Protein AF-A0A9P0CLW8-F1 (afdb_monomer)

Secondary structure (DSSP, 8-state):
-EEE--SSS-EEEETTEEEEEEEE-SSEEEEEEGGGTTS----EEEEESSSS-EEEEES--SSPPPP--GGGSEE---EEEE---------------

InterPro domains:
  IPR007588 Zinc finger, FLYWCH-type [PF04500] (6-63)

Organism: NCBI:txid3402493

Mean predicted aligned error: 8.77 Å

pLDDT: mean 79.96, std 17.76, range [37.47, 96.31]

Solvent-accessible surface area (backbone atoms only — not comparable to full-atom values): 5892 Å² total; per-residue (Å²): 75,30,44,31,89,42,99,87,54,61,36,40,35,52,91,49,37,49,30,37,78,74,45,83,51,85,66,36,34,38,30,33,37,63,47,30,81,83,67,65,32,72,20,32,34,35,38,49,62,79,80,71,42,37,34,40,50,40,68,69,71,84,64,80,62,54,92,70,86,58,92,76,38,48,77,42,87,60,48,79,44,79,56,94,64,92,71,79,79,84,76,82,78,76,81,86,128

Foldseek 3Di:
DWWAPDPPFIWDDDPLWIWGFPDDDPFKTKTATPCCPPVVFGKIWIAGPPPQQEIETDDDGPDDHHDDDRPRIDDDDHHYDDPPDPDDDPPPDDDDD

Nearest PDB structures (foldseek):
  2rpr-assembly1_A  TM=8.342E-01  e=1.672E-03  Homo sapiens
  9hat-assembly1_AC  TM=5.211E-01  e=8.745E+00  Leviviridae sp.

Structure (mmCIF, N/CA/C/O backbone):
data_AF-A0A9P0CLW8-F1
#
_entry.id   AF-A0A9P0CLW8-F1
#
loop_
_atom_site.group_PDB
_atom_site.id
_atom_site.type_symbol
_atom_site.label_atom_id
_atom_site.label_alt_id
_atom_site.label_comp_id
_atom_site.label_asym_id
_atom_site.label_entity_id
_atom_site.label_seq_id
_atom_site.pdbx_PDB_ins_code
_atom_site.Cartn_x
_atom_site.Cartn_y
_atom_site.Cartn_z
_atom_site.occupancy
_atom_site.B_iso_or_equiv
_atom_site.auth_seq_id
_atom_site.auth_comp_id
_atom_site.auth_asym_id
_atom_site.auth_atom_id
_atom_site.pdbx_PDB_model_num
ATOM 1 N N . MET A 1 1 ? -6.360 -8.266 2.944 1.00 83.00 1 MET A N 1
ATOM 2 C CA . MET A 1 1 ? -5.072 -7.563 3.165 1.00 83.00 1 MET A CA 1
ATOM 3 C C . MET A 1 1 ? -4.210 -8.412 4.082 1.00 83.00 1 MET A C 1
ATOM 5 O O . MET A 1 1 ? -4.769 -9.116 4.910 1.00 83.00 1 MET A O 1
ATOM 9 N N . TYR A 1 2 ? -2.888 -8.332 3.969 1.00 80.25 2 TYR A N 1
ATOM 10 C CA . TYR A 1 2 ? -1.959 -8.977 4.894 1.00 80.25 2 TYR A CA 1
ATOM 11 C C . TYR A 1 2 ? -1.167 -7.930 5.679 1.00 80.25 2 TYR A C 1
ATOM 13 O O . TYR A 1 2 ? -0.621 -6.996 5.090 1.00 80.25 2 TYR A O 1
ATOM 21 N N . LEU A 1 3 ? -1.101 -8.091 7.001 1.00 77.31 3 LEU A N 1
ATOM 22 C CA . LEU A 1 3 ? -0.268 -7.284 7.888 1.00 77.31 3 LEU A CA 1
ATOM 23 C C . LEU A 1 3 ? 0.843 -8.158 8.472 1.00 77.31 3 LEU A C 1
ATOM 25 O O . LEU A 1 3 ? 0.595 -9.121 9.200 1.00 77.31 3 LEU A O 1
ATOM 29 N N . GLY A 1 4 ? 2.085 -7.815 8.148 1.00 66.94 4 GLY A N 1
ATOM 30 C CA . GLY A 1 4 ? 3.269 -8.421 8.739 1.00 66.94 4 GLY A CA 1
ATOM 31 C C . GLY A 1 4 ? 3.708 -7.649 9.980 1.00 66.94 4 GLY A C 1
ATOM 32 O O . GLY A 1 4 ? 3.916 -6.432 9.917 1.00 66.94 4 GLY A O 1
ATOM 33 N N . ARG A 1 5 ? 3.917 -8.361 11.095 1.00 59.81 5 ARG A N 1
ATOM 34 C CA . ARG A 1 5 ? 4.701 -7.847 12.227 1.00 59.81 5 ARG A CA 1
ATOM 35 C C . ARG A 1 5 ? 6.158 -7.776 11.772 1.00 59.81 5 ARG A C 1
ATOM 37 O O . ARG A 1 5 ? 6.831 -8.796 11.718 1.00 59.81 5 ARG A O 1
ATOM 44 N N . ALA A 1 6 ? 6.641 -6.599 11.396 1.00 59.72 6 ALA A N 1
ATOM 45 C CA . ALA A 1 6 ? 8.074 -6.386 11.217 1.00 59.72 6 ALA A CA 1
ATOM 46 C C . ALA A 1 6 ? 8.630 -5.660 12.445 1.00 59.72 6 ALA A C 1
ATOM 48 O O . ALA A 1 6 ? 7.972 -4.782 12.999 1.00 59.72 6 ALA A O 1
ATOM 49 N N . SER A 1 7 ? 9.840 -6.044 12.854 1.00 55.50 7 SER A N 1
ATOM 50 C CA . SER A 1 7 ? 10.487 -5.620 14.104 1.00 55.50 7 SER A CA 1
ATOM 51 C C . SER A 1 7 ? 10.701 -4.108 14.226 1.00 55.50 7 SER A C 1
ATOM 53 O O . SER A 1 7 ? 10.748 -3.596 15.337 1.00 55.50 7 SER A O 1
ATOM 55 N N . LYS A 1 8 ? 10.791 -3.381 13.102 1.00 61.50 8 LYS A N 1
ATOM 56 C CA . LYS A 1 8 ? 10.887 -1.907 13.073 1.00 61.50 8 LYS A CA 1
ATOM 57 C C . LYS A 1 8 ? 9.631 -1.211 12.547 1.00 61.50 8 LYS A C 1
ATOM 59 O O . LYS A 1 8 ? 9.204 -0.209 13.117 1.00 61.50 8 LYS A O 1
ATOM 64 N N . HIS A 1 9 ? 9.029 -1.709 11.465 1.00 66.38 9 HIS A N 1
ATOM 65 C CA . HIS A 1 9 ? 7.883 -1.061 10.819 1.00 66.38 9 HIS A CA 1
ATOM 66 C C . HIS A 1 9 ? 6.876 -2.095 10.308 1.00 66.38 9 HIS A C 1
ATOM 68 O O . HIS A 1 9 ? 7.292 -3.025 9.622 1.00 66.38 9 HIS A O 1
ATOM 74 N N . PRO A 1 10 ? 5.567 -1.932 10.566 1.00 76.19 10 PRO A N 1
ATOM 75 C CA . PRO A 1 10 ? 4.536 -2.799 10.003 1.00 76.19 10 PRO A CA 1
ATOM 76 C C . PRO A 1 10 ? 4.648 -2.907 8.477 1.00 76.19 10 PRO A C 1
ATOM 78 O O . PRO A 1 10 ? 4.877 -1.902 7.799 1.00 76.19 10 PRO A O 1
ATOM 81 N N . LYS A 1 11 ? 4.457 -4.115 7.938 1.00 82.62 11 LYS A N 1
ATOM 82 C CA . LYS A 1 11 ? 4.360 -4.352 6.490 1.00 82.62 11 LYS A CA 1
ATOM 83 C C . LYS A 1 11 ? 2.901 -4.549 6.112 1.00 82.62 11 LYS A C 1
ATOM 85 O O . LYS A 1 11 ? 2.220 -5.342 6.754 1.00 82.62 11 LYS A O 1
ATOM 90 N N . LEU A 1 12 ? 2.449 -3.867 5.066 1.00 89.88 12 LEU A N 1
ATOM 91 C CA . LEU A 1 12 ? 1.118 -4.051 4.495 1.00 89.88 12 LEU A CA 1
ATOM 92 C C . LEU A 1 12 ? 1.269 -4.614 3.090 1.00 89.88 12 LEU A C 1
ATOM 94 O O . LEU A 1 12 ? 1.992 -4.035 2.281 1.00 89.88 12 LEU A O 1
ATOM 98 N N . ILE A 1 13 ? 0.586 -5.719 2.805 1.00 91.50 13 ILE A N 1
ATOM 99 C CA . ILE A 1 13 ? 0.491 -6.287 1.460 1.00 91.50 13 ILE A CA 1
ATOM 100 C C . ILE A 1 13 ? -0.968 -6.358 1.034 1.00 91.50 13 ILE A C 1
ATOM 102 O O . ILE A 1 13 ? -1.840 -6.859 1.754 1.00 91.50 13 ILE A O 1
ATOM 106 N N . LEU A 1 14 ? -1.227 -5.840 -0.160 1.00 91.44 14 LEU A N 1
ATOM 107 C CA . LEU A 1 14 ? -2.536 -5.838 -0.788 1.00 91.44 14 LEU A CA 1
ATOM 108 C C . LEU A 1 14 ? -2.363 -6.149 -2.271 1.00 91.44 14 LEU A C 1
ATOM 110 O O . LEU A 1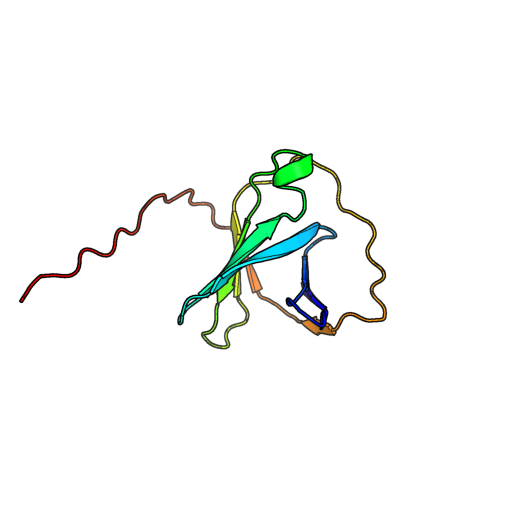 14 ? -1.553 -5.511 -2.937 1.00 91.44 14 LEU A O 1
ATOM 114 N N . ASN A 1 15 ? -3.107 -7.137 -2.771 1.00 89.25 15 ASN A N 1
ATOM 115 C CA . ASN A 1 15 ? -3.049 -7.590 -4.165 1.00 89.25 15 ASN A CA 1
ATOM 116 C C . ASN A 1 15 ? -1.605 -7.850 -4.648 1.00 89.25 15 ASN A C 1
ATOM 118 O O . ASN A 1 15 ? -1.225 -7.396 -5.719 1.00 89.25 15 ASN A O 1
ATOM 122 N N . GLY A 1 16 ? -0.772 -8.479 -3.808 1.00 90.94 16 GLY A N 1
ATOM 123 C CA . GLY A 1 16 ? 0.639 -8.779 -4.110 1.00 90.94 16 GLY A CA 1
ATOM 124 C C . GLY A 1 16 ? 1.595 -7.574 -4.113 1.00 90.94 16 GLY A C 1
ATOM 125 O O . GLY A 1 16 ? 2.787 -7.729 -4.344 1.00 90.94 16 GLY A O 1
ATOM 126 N N . HIS A 1 17 ? 1.121 -6.369 -3.797 1.00 93.25 17 HIS A N 1
ATOM 127 C CA . HIS A 1 17 ? 1.963 -5.179 -3.698 1.00 93.25 17 HIS A CA 1
ATOM 128 C C . HIS A 1 17 ? 2.241 -4.853 -2.233 1.00 93.25 17 HIS A C 1
ATOM 130 O O . HIS A 1 17 ? 1.315 -4.792 -1.419 1.00 93.25 17 HIS A O 1
ATOM 136 N N . ALA A 1 18 ? 3.509 -4.615 -1.885 1.00 92.81 18 ALA A N 1
ATOM 137 C CA . ALA A 1 18 ? 3.861 -4.165 -0.544 1.00 92.81 18 ALA A CA 1
ATOM 138 C C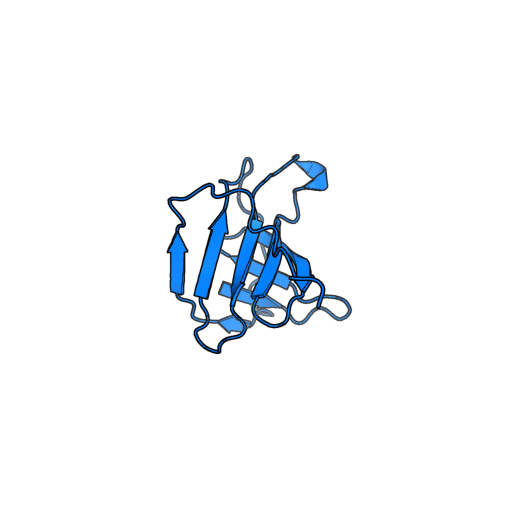 . ALA A 1 18 ? 3.868 -2.649 -0.425 1.00 92.81 18 ALA A C 1
ATOM 140 O O . ALA A 1 18 ? 4.310 -1.909 -1.308 1.00 92.81 18 ALA A O 1
ATOM 141 N N . TYR A 1 19 ? 3.487 -2.210 0.763 1.00 93.12 19 TYR A N 1
ATOM 142 C CA . TYR A 1 19 ? 3.470 -0.823 1.156 1.00 93.12 19 TYR A CA 1
ATOM 143 C C . TYR A 1 19 ? 4.220 -0.644 2.473 1.00 93.12 19 TYR A C 1
ATOM 145 O O . TYR A 1 19 ? 4.244 -1.525 3.337 1.00 93.12 19 TYR A O 1
ATOM 153 N N . HIS A 1 20 ? 4.817 0.532 2.629 1.00 92.19 20 HIS A N 1
ATOM 154 C CA . HIS A 1 20 ? 5.383 0.996 3.889 1.00 92.19 20 HIS A CA 1
ATOM 155 C C . HIS A 1 20 ? 4.602 2.209 4.376 1.00 92.19 20 HIS A C 1
ATOM 157 O O . HIS A 1 20 ? 4.037 2.970 3.585 1.00 92.19 20 HIS A O 1
ATOM 163 N N . ILE A 1 21 ? 4.573 2.390 5.691 1.00 91.81 21 ILE A N 1
ATOM 164 C CA . ILE A 1 21 ? 3.914 3.543 6.283 1.00 91.81 21 ILE A CA 1
ATOM 165 C C . ILE A 1 21 ? 4.700 4.815 5.961 1.00 91.81 21 ILE A C 1
ATOM 167 O O . ILE A 1 21 ? 5.900 4.898 6.211 1.00 91.81 21 ILE A O 1
ATOM 171 N N . ALA A 1 22 ? 4.020 5.788 5.361 1.00 92.94 22 ALA A N 1
ATOM 172 C CA . ALA A 1 22 ? 4.589 7.082 4.996 1.00 92.94 22 ALA A CA 1
ATOM 173 C C . ALA A 1 22 ? 4.149 8.187 5.965 1.00 92.94 22 ALA A C 1
ATOM 175 O O . ALA A 1 22 ? 4.901 9.126 6.200 1.00 92.94 22 ALA A O 1
ATOM 176 N N . LEU A 1 23 ? 2.935 8.084 6.518 1.00 91.25 23 LEU A N 1
ATOM 177 C CA . LEU A 1 23 ? 2.405 9.017 7.512 1.00 91.25 23 LEU A CA 1
ATOM 178 C C . LEU A 1 23 ? 1.409 8.301 8.429 1.00 91.25 23 LEU A C 1
ATOM 180 O O . LEU A 1 23 ? 0.558 7.557 7.945 1.00 91.25 23 LEU A O 1
ATOM 184 N N . ARG A 1 24 ? 1.485 8.568 9.734 1.00 90.56 24 ARG A N 1
ATOM 185 C CA . ARG A 1 24 ? 0.476 8.176 10.727 1.00 90.56 24 ARG A CA 1
ATOM 186 C C . ARG A 1 24 ? -0.264 9.420 11.188 1.00 90.56 24 ARG A C 1
ATOM 188 O O . ARG A 1 24 ? 0.374 10.377 11.611 1.00 90.56 24 ARG A O 1
ATOM 195 N N . GLN A 1 25 ? -1.584 9.403 11.098 1.00 89.06 25 GLN A N 1
ATOM 196 C CA . GLN A 1 25 ? -2.460 10.417 11.678 1.00 89.06 25 GLN A CA 1
ATOM 197 C C . GLN A 1 25 ? -3.475 9.715 12.580 1.00 89.06 25 GLN A C 1
ATOM 199 O O . GLN A 1 25 ? -3.632 8.495 12.499 1.00 89.06 25 GLN A O 1
ATOM 204 N N . VAL A 1 26 ? -4.163 10.486 13.421 1.00 87.81 26 VAL A N 1
ATOM 205 C CA . VAL A 1 26 ? -5.168 9.962 14.359 1.00 87.81 26 VAL A CA 1
ATOM 206 C C . VAL A 1 26 ? -6.258 9.192 13.611 1.00 87.81 26 VAL A C 1
ATOM 208 O O . VAL A 1 26 ? -6.519 8.039 13.928 1.00 87.81 26 VAL A O 1
ATOM 211 N N . GLU A 1 27 ? -6.813 9.775 12.550 1.00 89.81 27 GLU A N 1
ATOM 212 C CA . GLU A 1 27 ? -7.952 9.202 11.819 1.00 89.81 27 GLU A CA 1
ATOM 213 C C . GLU A 1 27 ? -7.552 8.165 10.760 1.00 89.81 27 GLU A C 1
ATOM 215 O O . GLU A 1 27 ? -8.333 7.279 10.404 1.00 89.81 27 GLU A O 1
ATOM 220 N N . ARG A 1 28 ? -6.337 8.282 10.212 1.00 90.75 28 ARG A N 1
ATOM 221 C CA . ARG A 1 28 ? -5.886 7.463 9.082 1.00 90.75 28 ARG A CA 1
ATOM 222 C C . ARG A 1 28 ? -4.373 7.362 8.985 1.00 90.75 28 ARG A C 1
ATOM 224 O O . ARG A 1 28 ? -3.640 8.276 9.354 1.00 90.75 28 ARG A O 1
ATOM 231 N N . SER A 1 29 ? -3.897 6.284 8.376 1.00 92.25 29 SER A N 1
ATOM 232 C CA . SER A 1 29 ? -2.483 6.115 8.026 1.00 92.25 29 SER A CA 1
ATOM 233 C C . SER A 1 29 ? -2.302 6.081 6.515 1.00 92.25 29 SER A C 1
ATOM 235 O O . SER A 1 29 ? -3.033 5.378 5.823 1.00 92.25 29 SER A O 1
ATOM 237 N N . ARG A 1 30 ? -1.319 6.826 5.997 1.00 93.44 30 ARG A N 1
ATOM 238 C CA . ARG A 1 30 ? -0.916 6.789 4.586 1.00 93.44 30 ARG A CA 1
ATOM 239 C C . ARG A 1 30 ? 0.167 5.740 4.391 1.00 93.44 30 ARG A C 1
ATOM 241 O O . ARG A 1 30 ? 1.211 5.799 5.043 1.00 93.44 30 ARG A O 1
ATOM 248 N N . TRP A 1 31 ? -0.029 4.871 3.414 1.00 94.56 31 TRP A N 1
ATOM 249 C CA . TRP A 1 31 ? 0.917 3.836 3.026 1.00 94.56 31 TRP A CA 1
ATOM 250 C C . TRP A 1 31 ? 1.336 4.044 1.579 1.00 94.56 31 TRP A C 1
ATOM 252 O O . TRP A 1 31 ? 0.491 4.230 0.708 1.00 94.56 31 TRP A O 1
ATOM 262 N N . ARG A 1 32 ? 2.639 4.033 1.307 1.00 95.31 32 ARG A N 1
ATOM 263 C CA . ARG A 1 32 ? 3.183 4.219 -0.042 1.00 95.31 32 ARG A CA 1
ATOM 264 C C . ARG A 1 32 ? 3.720 2.901 -0.573 1.00 95.31 32 ARG A C 1
ATOM 266 O O . ARG A 1 32 ? 4.283 2.121 0.197 1.00 95.31 32 ARG A O 1
ATOM 273 N N . CYS A 1 33 ? 3.564 2.667 -1.875 1.00 95.56 33 CYS A N 1
ATOM 274 C CA . CYS A 1 33 ? 4.152 1.502 -2.522 1.00 95.56 33 CYS A CA 1
ATOM 275 C C . CYS A 1 33 ? 5.657 1.410 -2.213 1.00 95.56 33 CYS A C 1
ATOM 277 O O . CYS A 1 33 ? 6.392 2.402 -2.259 1.00 95.56 33 CYS A O 1
ATOM 279 N N . LYS A 1 34 ? 6.128 0.204 -1.886 1.00 93.75 34 LYS A N 1
ATOM 280 C CA . LYS A 1 34 ? 7.538 -0.091 -1.602 1.00 93.75 34 LYS A CA 1
ATOM 281 C C . LYS A 1 34 ? 8.447 0.256 -2.787 1.00 93.75 34 LYS A C 1
ATOM 283 O O . LYS A 1 34 ? 9.549 0.754 -2.571 1.00 93.75 34 LYS A O 1
ATOM 288 N N . LYS A 1 35 ? 7.973 0.072 -4.023 1.00 95.06 35 LYS A N 1
ATOM 289 C CA . LYS A 1 35 ? 8.717 0.360 -5.262 1.00 95.06 35 LYS A CA 1
ATOM 290 C C . LYS A 1 35 ? 8.682 1.834 -5.674 1.00 95.06 35 LYS A C 1
ATOM 292 O O . LYS A 1 35 ? 9.136 2.179 -6.760 1.00 95.06 35 LYS A O 1
ATOM 297 N N . HIS A 1 36 ? 8.193 2.735 -4.819 1.00 95.56 36 HIS A N 1
ATOM 298 C CA . HIS A 1 36 ? 8.191 4.170 -5.113 1.00 95.56 36 HIS A CA 1
ATOM 299 C C . HIS A 1 36 ? 9.584 4.717 -5.450 1.00 95.56 36 HIS A C 1
ATOM 301 O O . HIS A 1 36 ? 9.713 5.554 -6.335 1.00 95.56 36 HIS A O 1
ATOM 307 N N . ARG A 1 37 ? 10.635 4.238 -4.770 1.00 93.88 37 ARG A N 1
ATOM 308 C CA . ARG A 1 37 ? 12.011 4.676 -5.048 1.00 93.88 37 ARG A CA 1
ATOM 309 C C . ARG A 1 37 ? 12.637 3.963 -6.249 1.00 93.88 37 ARG A C 1
ATOM 311 O O . ARG A 1 37 ? 13.333 4.612 -7.015 1.00 93.88 37 ARG A O 1
ATOM 318 N N . SER A 1 38 ? 12.391 2.662 -6.418 1.00 95.56 38 SER A N 1
ATOM 319 C CA . SER A 1 38 ? 13.025 1.856 -7.473 1.00 95.56 38 SER A CA 1
ATOM 320 C C . SER A 1 38 ? 12.340 1.985 -8.836 1.00 95.56 38 SER A C 1
ATOM 322 O O . SER A 1 38 ? 13.018 2.059 -9.850 1.00 95.56 38 SER A O 1
ATOM 324 N N . ASN A 1 39 ? 11.006 2.055 -8.866 1.00 95.44 39 ASN A N 1
ATOM 325 C CA . ASN A 1 39 ? 10.194 2.054 -10.091 1.00 95.44 39 ASN A CA 1
ATOM 326 C C . ASN A 1 39 ? 9.459 3.385 -10.301 1.00 95.44 39 ASN A C 1
ATOM 328 O O . ASN A 1 39 ? 8.606 3.491 -11.178 1.00 95.44 39 ASN A O 1
ATOM 332 N N . ARG A 1 40 ? 9.721 4.397 -9.458 1.00 96.19 40 ARG A N 1
ATOM 333 C CA . ARG A 1 40 ? 8.973 5.670 -9.437 1.00 96.19 40 ARG A CA 1
ATOM 334 C C . ARG A 1 40 ? 7.456 5.478 -9.284 1.00 96.19 40 ARG A C 1
ATOM 336 O O . ARG A 1 40 ? 6.680 6.350 -9.658 1.00 96.19 40 ARG A O 1
ATOM 343 N N . CYS A 1 41 ? 7.033 4.349 -8.707 1.00 96.31 41 CYS A N 1
ATOM 344 C CA . CYS A 1 41 ? 5.624 4.011 -8.538 1.00 96.31 41 CYS A CA 1
ATOM 345 C C . CYS A 1 41 ? 4.911 5.050 -7.664 1.00 96.31 41 CYS A C 1
ATOM 347 O O . CYS A 1 41 ? 5.361 5.360 -6.555 1.00 96.31 41 CYS A O 1
ATOM 349 N N . LEU A 1 42 ? 3.795 5.588 -8.156 1.00 95.50 42 LEU A N 1
ATOM 350 C CA . LEU A 1 42 ? 3.017 6.623 -7.471 1.00 95.50 42 LEU A CA 1
ATOM 351 C C . LEU A 1 42 ? 1.815 6.065 -6.703 1.00 95.50 42 LEU A C 1
ATOM 353 O O . LEU A 1 42 ? 1.085 6.851 -6.098 1.00 95.50 42 LEU A O 1
ATOM 357 N N . ALA A 1 43 ? 1.621 4.745 -6.689 1.00 95.19 43 ALA A N 1
ATOM 358 C CA . ALA A 1 43 ? 0.557 4.094 -5.937 1.00 95.19 43 ALA A CA 1
ATOM 359 C C . ALA A 1 43 ? 0.712 4.306 -4.423 1.00 95.19 43 ALA A C 1
ATOM 361 O O . ALA A 1 43 ? 1.784 4.126 -3.825 1.00 95.19 43 ALA A O 1
ATOM 362 N N . PHE A 1 44 ? -0.390 4.671 -3.778 1.00 95.19 44 PHE A N 1
ATOM 363 C CA . PHE A 1 44 ? -0.490 4.770 -2.329 1.00 95.19 44 PHE A CA 1
ATOM 364 C C . PHE A 1 44 ? -1.902 4.420 -1.868 1.00 95.19 44 PHE A C 1
ATOM 366 O O . PHE A 1 44 ? -2.841 4.337 -2.654 1.00 95.19 44 PHE A O 1
ATOM 373 N N . LEU A 1 45 ? -2.056 4.204 -0.569 1.00 94.44 45 LEU A N 1
ATOM 374 C CA . LEU A 1 45 ? -3.356 3.960 0.033 1.00 94.44 45 LEU A CA 1
ATOM 375 C C . LEU A 1 45 ? -3.477 4.618 1.400 1.00 94.44 45 LEU A C 1
ATOM 377 O O . LEU A 1 45 ? -2.475 4.991 2.019 1.00 94.44 45 LEU A O 1
ATOM 381 N N . TYR A 1 46 ? -4.711 4.730 1.873 1.00 93.38 46 TYR A N 1
ATOM 382 C CA . TYR A 1 46 ? -5.015 5.059 3.259 1.00 93.38 46 TYR A CA 1
ATOM 383 C C . TYR A 1 46 ? -5.731 3.9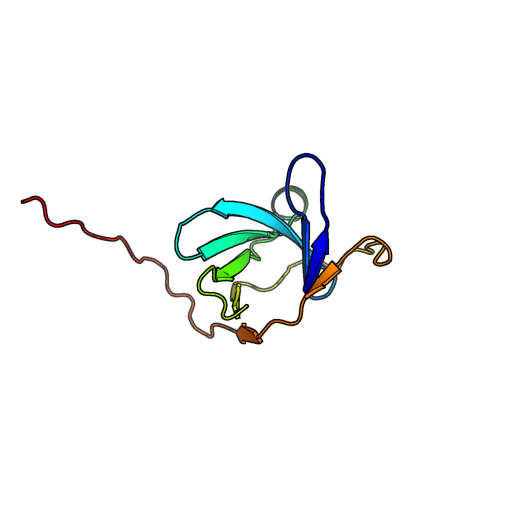01 3.942 1.00 93.38 46 TYR A C 1
ATOM 385 O O . TYR A 1 46 ? -6.623 3.300 3.351 1.00 93.38 46 TYR A O 1
ATOM 393 N N . THR A 1 47 ? -5.366 3.632 5.192 1.00 91.31 47 THR A N 1
ATOM 394 C CA . THR A 1 47 ? -6.155 2.808 6.118 1.00 91.31 47 THR A CA 1
ATOM 395 C C . THR A 1 47 ? -6.841 3.718 7.129 1.00 91.31 47 THR A C 1
ATOM 397 O O . THR A 1 47 ? -6.219 4.686 7.578 1.00 91.31 47 THR A O 1
ATOM 400 N N . THR A 1 48 ? -8.084 3.421 7.503 1.00 89.88 48 THR A N 1
ATOM 401 C CA . THR A 1 48 ? -8.782 4.133 8.586 1.00 89.88 48 THR A CA 1
ATOM 402 C C . THR A 1 48 ? -8.420 3.564 9.955 1.00 89.88 48 THR A C 1
ATOM 404 O O . THR A 1 48 ? -8.131 2.375 10.081 1.00 89.88 48 THR A O 1
ATOM 407 N N . ASN A 1 49 ? -8.439 4.417 10.979 1.00 83.62 49 ASN A N 1
ATOM 408 C CA . ASN A 1 49 ? -8.267 4.025 12.382 1.00 83.62 49 ASN A CA 1
ATOM 409 C C . ASN A 1 49 ? -9.601 4.047 13.160 1.00 83.62 49 ASN A C 1
ATOM 411 O O . ASN A 1 49 ? -9.609 3.926 14.378 1.00 83.62 49 ASN A O 1
ATOM 415 N N . ASP A 1 50 ? -10.728 4.184 12.460 1.00 80.44 50 ASP A N 1
ATOM 416 C CA . ASP A 1 50 ? -12.100 4.255 12.991 1.00 80.44 50 ASP A CA 1
ATOM 417 C C . ASP A 1 50 ? -12.718 2.874 13.303 1.00 80.44 50 ASP A C 1
ATOM 419 O O . ASP A 1 50 ? -13.930 2.748 13.459 1.00 80.44 50 ASP A O 1
ATOM 423 N N . GLY A 1 51 ? -11.909 1.809 13.312 1.00 76.06 51 GLY A N 1
ATOM 424 C CA . GLY A 1 51 ? -12.368 0.427 13.504 1.00 76.06 51 GLY A CA 1
ATOM 425 C C . GLY A 1 51 ? -13.098 -0.187 12.302 1.00 76.06 51 GLY A C 1
ATOM 426 O O . GLY A 1 51 ? -13.345 -1.390 12.293 1.00 76.06 51 GLY A O 1
ATOM 427 N N . CYS A 1 52 ? -13.383 0.583 11.245 1.00 75.50 52 CYS A N 1
ATOM 428 C CA . CYS A 1 52 ? -14.138 0.104 10.084 1.00 75.50 52 CYS A CA 1
ATOM 429 C C . CYS A 1 52 ? -13.290 -0.669 9.057 1.00 75.50 52 CYS A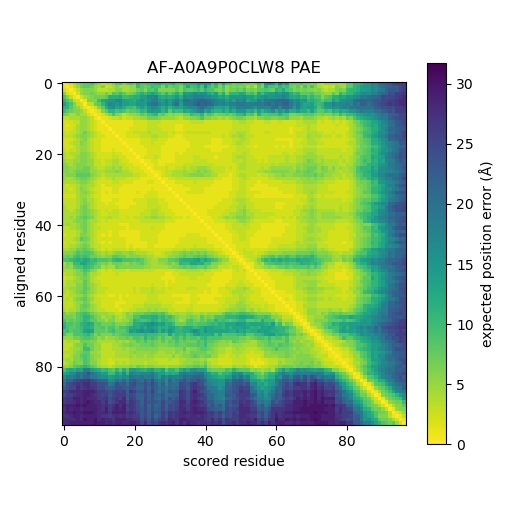 C 1
ATOM 431 O O . CYS A 1 52 ? -13.833 -1.133 8.055 1.00 75.50 52 CYS A O 1
ATOM 433 N N . ASN A 1 53 ? -11.972 -0.800 9.262 1.00 85.56 53 ASN A N 1
ATOM 434 C CA . ASN A 1 53 ? -11.055 -1.546 8.386 1.00 85.56 53 ASN A CA 1
ATOM 435 C C . ASN A 1 53 ? -11.186 -1.179 6.889 1.00 85.56 53 ASN A C 1
ATOM 437 O O . ASN A 1 53 ? -11.132 -2.046 6.010 1.00 85.56 53 ASN A O 1
ATOM 441 N N . LYS A 1 54 ? -11.368 0.113 6.583 1.00 90.25 54 LYS A N 1
ATOM 442 C CA . LYS A 1 54 ? -11.500 0.609 5.206 1.00 90.25 54 LYS A CA 1
ATOM 443 C C . LYS A 1 54 ? -10.130 0.912 4.608 1.00 90.25 54 LYS A C 1
ATOM 445 O O . LYS A 1 54 ? -9.267 1.501 5.266 1.00 90.25 54 LYS A O 1
ATOM 450 N N . ILE A 1 55 ? -9.954 0.550 3.339 1.00 91.88 55 ILE A N 1
ATOM 451 C CA . ILE A 1 55 ? -8.782 0.903 2.536 1.00 91.88 55 ILE A CA 1
ATOM 452 C C . ILE A 1 55 ? -9.206 1.772 1.364 1.00 91.88 55 ILE A C 1
ATOM 454 O O . ILE A 1 55 ? -10.019 1.351 0.548 1.00 91.88 55 ILE A O 1
ATOM 458 N N . PHE A 1 56 ? -8.577 2.936 1.229 1.00 92.38 56 PHE A N 1
ATOM 459 C CA . PHE A 1 56 ? -8.743 3.816 0.077 1.00 92.38 56 PHE A CA 1
ATOM 460 C C . PHE A 1 56 ? -7.517 3.724 -0.822 1.00 92.38 56 PHE A C 1
ATOM 462 O O . PHE A 1 56 ? -6.420 4.072 -0.385 1.00 92.38 56 PHE A O 1
ATOM 469 N N . LEU A 1 57 ? -7.695 3.256 -2.056 1.00 91.94 57 LEU A N 1
ATOM 470 C CA . LEU A 1 57 ? -6.612 3.114 -3.035 1.00 91.94 57 LEU A CA 1
ATOM 471 C C . LEU A 1 57 ? -6.490 4.363 -3.906 1.00 91.94 57 LEU A C 1
ATOM 473 O O . LEU A 1 57 ? -7.504 4.931 -4.310 1.00 91.94 57 LEU A O 1
ATOM 477 N N . TYR A 1 58 ? -5.251 4.759 -4.199 1.00 92.44 58 TYR A N 1
ATOM 478 C CA . TYR A 1 58 ? -4.921 5.906 -5.039 1.00 92.44 58 TYR A CA 1
ATOM 479 C C . TYR A 1 58 ? -3.768 5.578 -5.984 1.00 92.44 58 TYR A C 1
ATOM 481 O O . TYR A 1 58 ? -2.710 5.127 -5.534 1.00 92.44 58 TYR A O 1
ATOM 489 N N . ASN A 1 59 ? -3.964 5.927 -7.258 1.00 91.88 59 ASN A N 1
ATOM 490 C CA . ASN A 1 59 ? -3.109 5.604 -8.400 1.00 91.88 59 ASN A CA 1
ATOM 491 C C . ASN A 1 59 ? -2.924 4.097 -8.625 1.00 91.88 59 ASN A C 1
ATOM 493 O O . ASN A 1 59 ? -2.877 3.298 -7.687 1.00 91.88 59 ASN A O 1
ATOM 497 N N . ASP A 1 60 ? -2.759 3.730 -9.889 1.00 93.44 60 ASP A N 1
ATOM 498 C CA . ASP A 1 60 ? -2.396 2.370 -10.263 1.00 93.44 60 ASP A CA 1
ATOM 499 C C . ASP A 1 60 ? -0.889 2.139 -10.100 1.00 93.44 60 ASP A C 1
ATOM 501 O O . ASP A 1 60 ? -0.078 3.075 -10.081 1.00 93.44 60 ASP A O 1
ATOM 505 N N . HIS A 1 61 ? -0.509 0.871 -9.943 1.00 94.44 61 HIS A N 1
ATOM 506 C CA . HIS A 1 61 ? 0.898 0.481 -9.960 1.00 94.44 61 HIS A CA 1
ATOM 507 C C . HIS A 1 61 ? 1.417 0.473 -11.395 1.00 94.44 61 HIS A C 1
ATOM 509 O O . HIS A 1 61 ? 0.698 0.135 -12.328 1.00 94.44 61 HIS A O 1
ATOM 515 N N . ASN A 1 62 ? 2.688 0.826 -11.560 1.00 96.12 62 ASN A N 1
ATOM 516 C CA . ASN A 1 62 ? 3.393 0.803 -12.843 1.00 96.12 62 ASN A CA 1
ATOM 517 C C . ASN A 1 62 ? 4.386 -0.368 -12.939 1.00 96.12 62 ASN A C 1
ATOM 519 O O . ASN A 1 62 ? 5.387 -0.291 -13.649 1.00 96.12 62 ASN A O 1
ATOM 523 N N . HIS A 1 63 ? 4.166 -1.398 -12.135 1.00 94.69 63 HIS A N 1
ATOM 524 C CA . HIS A 1 63 ? 4.999 -2.582 -12.050 1.00 94.69 63 HIS A CA 1
ATOM 525 C C . HIS A 1 63 ? 4.139 -3.754 -11.598 1.00 94.69 63 HIS A C 1
ATOM 527 O O . HIS A 1 63 ? 3.095 -3.555 -10.974 1.00 94.69 63 HIS A O 1
ATOM 533 N N . ASP A 1 64 ? 4.625 -4.958 -11.866 1.00 95.44 64 ASP A N 1
ATOM 534 C CA . ASP A 1 64 ? 3.958 -6.179 -11.444 1.00 95.44 64 ASP A CA 1
ATOM 535 C C . ASP A 1 64 ? 4.006 -6.364 -9.915 1.00 95.44 64 ASP A C 1
ATOM 537 O O . ASP A 1 64 ? 4.877 -5.792 -9.236 1.00 95.44 64 ASP A O 1
ATOM 541 N N . PRO A 1 65 ? 3.078 -7.156 -9.347 1.00 93.88 65 PRO A N 1
ATOM 542 C CA . PRO A 1 65 ? 3.137 -7.556 -7.947 1.00 93.88 65 PRO A CA 1
ATOM 543 C C . PRO A 1 65 ? 4.460 -8.265 -7.617 1.00 93.88 65 PRO A C 1
ATOM 545 O O . PRO A 1 65 ? 5.027 -8.951 -8.463 1.00 93.88 65 PRO A O 1
ATOM 548 N N . ASP A 1 66 ? 4.935 -8.151 -6.373 1.00 87.38 66 ASP A N 1
ATOM 549 C CA . ASP A 1 66 ? 6.069 -8.973 -5.934 1.00 87.38 66 ASP A CA 1
ATOM 550 C C . ASP A 1 66 ? 5.568 -10.285 -5.306 1.00 87.38 66 ASP A C 1
ATOM 552 O O . ASP A 1 66 ? 4.481 -10.351 -4.721 1.00 87.38 66 ASP A O 1
ATOM 556 N N . GLU A 1 67 ? 6.420 -11.308 -5.319 1.00 80.56 67 GLU A N 1
ATOM 557 C CA . GLU A 1 67 ? 6.205 -12.516 -4.529 1.00 80.56 67 GLU A CA 1
ATOM 558 C C . GLU A 1 67 ? 6.503 -12.253 -3.048 1.00 80.56 67 GLU A C 1
ATOM 560 O O . GLU A 1 67 ? 7.587 -11.800 -2.665 1.00 80.56 67 GLU A O 1
ATOM 565 N N . TYR A 1 68 ? 5.527 -12.547 -2.187 1.00 77.44 68 TYR A N 1
ATOM 566 C CA . TYR A 1 68 ? 5.673 -12.421 -0.742 1.00 77.44 68 TYR A CA 1
ATOM 567 C C . TYR A 1 68 ? 5.369 -13.754 -0.058 1.00 77.44 68 TYR A C 1
ATOM 569 O O . TYR A 1 68 ? 4.287 -14.300 -0.277 1.00 77.44 68 TYR A O 1
ATOM 577 N N . PRO A 1 69 ? 6.251 -14.254 0.831 1.00 71.88 69 PRO A N 1
ATOM 578 C CA . PRO A 1 69 ? 5.943 -15.433 1.625 1.00 71.88 69 PRO A CA 1
ATOM 579 C C . PRO A 1 69 ? 4.809 -15.096 2.602 1.00 71.88 69 PRO A C 1
ATOM 581 O O . PRO A 1 69 ? 5.009 -14.435 3.623 1.00 71.88 69 PRO A O 1
ATOM 584 N N . LEU A 1 70 ? 3.605 -15.572 2.281 1.00 67.38 70 LEU A N 1
ATOM 585 C CA . LEU A 1 70 ? 2.387 -15.363 3.061 1.00 67.38 70 LEU A CA 1
ATOM 586 C C . LEU A 1 70 ? 2.306 -16.079 4.430 1.00 67.38 70 LEU A C 1
ATOM 588 O O . LEU A 1 70 ? 1.580 -15.544 5.270 1.00 67.38 70 LEU A O 1
ATOM 592 N N . PRO A 1 71 ? 3.000 -17.206 4.740 1.00 70.81 71 PRO A N 1
ATOM 593 C CA . PRO A 1 71 ? 2.687 -17.982 5.951 1.00 70.81 71 PRO A CA 1
ATOM 594 C C . PRO A 1 71 ? 2.955 -17.246 7.273 1.00 70.81 71 PRO A C 1
ATOM 596 O O . PRO A 1 71 ? 2.420 -17.627 8.308 1.00 70.81 71 PRO A O 1
ATOM 599 N N . TYR A 1 72 ? 3.729 -16.157 7.255 1.00 72.62 72 TYR A N 1
ATOM 600 C CA . TYR A 1 72 ? 4.024 -15.346 8.446 1.00 72.62 72 TYR A CA 1
ATOM 601 C C . TYR A 1 72 ? 3.183 -14.070 8.548 1.00 72.62 72 TYR A C 1
ATOM 603 O O . TYR A 1 72 ? 3.432 -13.220 9.409 1.00 72.62 72 TYR A O 1
ATOM 611 N N . MET A 1 73 ? 2.211 -13.888 7.654 1.00 7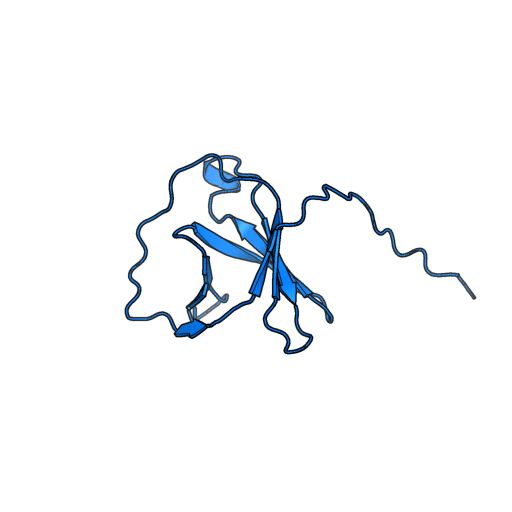4.94 73 MET A N 1
ATOM 612 C CA . MET A 1 73 ? 1.404 -12.677 7.607 1.00 74.94 73 MET A CA 1
ATOM 613 C C . MET A 1 73 ? 0.011 -12.920 8.157 1.00 74.94 73 MET A C 1
ATOM 615 O O . MET A 1 73 ? -0.640 -13.911 7.844 1.00 74.94 73 MET A O 1
ATOM 619 N N . ARG A 1 74 ? -0.486 -11.969 8.949 1.00 81.12 74 ARG A N 1
ATOM 620 C CA . ARG A 1 74 ? -1.868 -12.017 9.420 1.00 81.12 74 ARG A CA 1
ATOM 621 C C . ARG A 1 74 ? -2.779 -11.484 8.329 1.00 81.12 74 ARG A C 1
ATOM 623 O O . ARG A 1 74 ? -2.654 -10.321 7.939 1.00 81.12 74 ARG A O 1
ATOM 630 N N . SER A 1 75 ? -3.687 -12.321 7.841 1.00 82.94 75 SER A N 1
ATOM 631 C CA . SER A 1 75 ? -4.772 -11.873 6.977 1.00 82.94 75 SER A CA 1
ATOM 632 C C . SER A 1 75 ? -5.760 -11.029 7.779 1.00 82.94 75 SER A C 1
ATOM 634 O O . SER A 1 75 ? -6.206 -11.431 8.850 1.00 82.94 75 SER A O 1
ATOM 636 N N . GLN A 1 76 ? -6.126 -9.877 7.234 1.00 85.25 76 GLN A N 1
ATOM 637 C CA . GLN A 1 76 ? -7.166 -8.997 7.743 1.00 85.25 76 GLN A CA 1
ATOM 638 C C . GLN A 1 76 ? -8.188 -8.770 6.625 1.00 85.25 76 GLN A C 1
ATOM 640 O O . GLN A 1 76 ? -7.824 -8.366 5.507 1.00 85.25 76 GLN A O 1
ATOM 645 N N . GLN A 1 77 ? -9.461 -9.033 6.929 1.00 85.81 77 GLN A N 1
ATOM 646 C CA . GLN A 1 77 ? -10.573 -8.631 6.072 1.00 85.81 77 GLN A CA 1
ATOM 647 C C . GLN A 1 77 ? -10.724 -7.113 6.127 1.00 85.81 77 GLN A C 1
ATOM 649 O O . GLN A 1 77 ? -10.614 -6.505 7.193 1.00 85.81 77 GLN A O 1
ATOM 654 N N . VAL A 1 78 ? -10.923 -6.515 4.957 1.00 86.62 78 VAL A N 1
ATOM 655 C CA . VAL A 1 78 ? -10.972 -5.067 4.760 1.00 86.62 78 VAL A CA 1
ATOM 656 C C . VAL A 1 78 ? -11.979 -4.737 3.675 1.00 86.62 78 VAL A C 1
ATOM 658 O O . VAL A 1 78 ? -12.154 -5.514 2.736 1.00 86.62 78 VAL A O 1
ATOM 661 N N . VAL A 1 79 ? -12.582 -3.558 3.770 1.00 89.12 79 VAL A N 1
ATOM 662 C CA . VAL A 1 79 ? -13.430 -3.018 2.706 1.00 89.12 79 VAL A CA 1
ATOM 663 C C . VAL A 1 79 ? -12.568 -2.137 1.812 1.00 89.12 79 VAL A C 1
ATOM 665 O O . VAL A 1 79 ? -12.037 -1.118 2.259 1.00 89.12 79 VAL A O 1
ATOM 668 N N . ILE A 1 80 ? -12.403 -2.536 0.550 1.00 88.81 80 ILE A N 1
ATOM 669 C CA . ILE A 1 80 ? -11.675 -1.735 -0.436 1.00 88.81 80 ILE A CA 1
ATOM 670 C C . ILE A 1 80 ? -12.635 -0.708 -1.026 1.00 88.81 80 ILE A C 1
ATOM 672 O O . ILE A 1 80 ? -13.585 -1.050 -1.724 1.00 88.81 80 ILE A O 1
ATOM 676 N N . VAL A 1 81 ? -12.337 0.561 -0.783 1.00 86.69 81 VAL A N 1
ATOM 677 C CA . VAL A 1 81 ? -13.023 1.701 -1.375 1.00 86.69 81 VAL A CA 1
ATOM 678 C C . VAL A 1 81 ? -12.121 2.251 -2.477 1.00 86.69 81 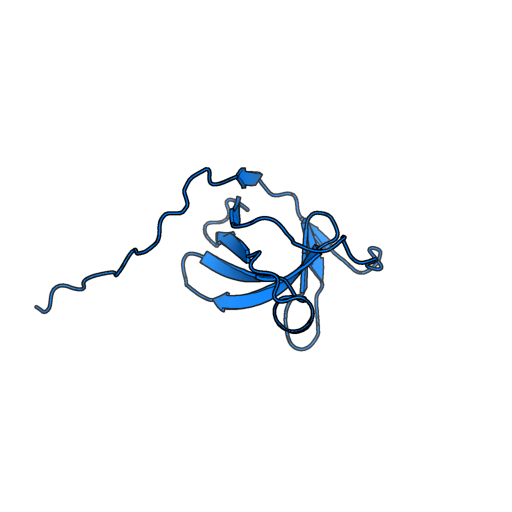VAL A C 1
ATOM 680 O O . VAL A 1 81 ? -11.119 2.920 -2.214 1.00 86.69 81 VAL A O 1
ATOM 683 N N . LYS A 1 82 ? -12.439 1.948 -3.740 1.00 70.06 82 LYS A N 1
ATOM 684 C CA . LYS A 1 82 ? -11.770 2.603 -4.872 1.00 70.06 82 LYS A CA 1
ATOM 685 C C . LYS A 1 82 ? -12.270 4.043 -4.940 1.00 70.06 82 LYS A C 1
ATOM 687 O O . LYS A 1 82 ? -13.430 4.288 -5.257 1.00 70.06 82 LYS A O 1
ATOM 692 N N . SER A 1 83 ? -11.406 4.998 -4.607 1.00 57.75 83 SER A N 1
ATOM 693 C CA . SER A 1 83 ? -11.725 6.410 -4.795 1.00 57.75 83 SER A CA 1
ATOM 694 C C . SER A 1 83 ? -11.679 6.712 -6.292 1.00 57.75 83 SER A C 1
ATOM 696 O O . SER A 1 83 ? -10.601 6.723 -6.874 1.00 57.75 83 SER A O 1
ATOM 698 N N . LEU A 1 84 ? -12.823 7.021 -6.909 1.00 53.16 84 LEU A N 1
ATOM 699 C CA . LEU A 1 84 ? -12.884 7.621 -8.256 1.00 53.16 84 LEU A CA 1
ATOM 700 C C . LEU A 1 84 ? -12.379 9.078 -8.272 1.00 53.16 84 LEU A C 1
ATOM 702 O O . LEU A 1 84 ? -12.493 9.786 -9.266 1.00 53.16 84 LEU A O 1
ATOM 706 N N . ILE A 1 85 ? -11.858 9.560 -7.142 1.00 47.62 85 ILE A N 1
ATOM 707 C CA . ILE A 1 85 ? -11.643 10.972 -6.884 1.00 47.62 85 ILE A CA 1
ATOM 708 C C . ILE A 1 85 ? -10.160 11.215 -6.599 1.00 47.62 85 ILE A C 1
ATOM 710 O O . ILE A 1 85 ? -9.671 10.995 -5.486 1.00 47.62 85 ILE A O 1
ATOM 714 N N . ASN A 1 86 ? -9.466 11.756 -7.601 1.00 44.09 86 ASN A N 1
ATOM 715 C CA . ASN A 1 86 ? -8.203 12.478 -7.446 1.00 44.09 86 ASN A CA 1
ATOM 716 C C . ASN A 1 86 ? -8.470 13.840 -6.778 1.00 44.09 86 ASN A C 1
ATOM 718 O O . ASN A 1 86 ? -8.362 14.888 -7.409 1.00 44.09 86 ASN A O 1
ATOM 722 N N . ARG A 1 87 ? -8.855 13.866 -5.495 1.00 47.66 87 ARG A N 1
ATOM 723 C CA . ARG A 1 87 ? -8.978 15.135 -4.757 1.00 47.66 87 ARG A CA 1
ATOM 724 C C . ARG A 1 87 ? -7.681 15.448 -4.021 1.00 47.66 87 ARG A C 1
ATOM 726 O O . ARG A 1 87 ? -7.452 15.048 -2.881 1.00 47.66 87 ARG A O 1
ATOM 733 N N . PHE A 1 88 ? -6.829 16.197 -4.715 1.00 44.69 88 PHE A N 1
ATOM 734 C CA . PHE A 1 88 ? -5.843 17.070 -4.095 1.00 44.69 88 PHE A CA 1
ATOM 735 C C . PHE A 1 88 ? -6.526 18.016 -3.089 1.00 44.69 88 PHE A C 1
ATOM 737 O O . PHE A 1 88 ? -7.566 18.594 -3.384 1.00 44.69 88 PHE A O 1
ATOM 744 N N . LYS A 1 89 ? -5.850 18.217 -1.948 1.00 43.88 89 LYS A N 1
ATOM 745 C CA . LYS A 1 89 ? -6.014 19.301 -0.958 1.00 43.88 89 LYS A CA 1
ATOM 746 C C . LYS A 1 89 ? -7.303 19.296 -0.115 1.00 43.88 89 LYS A C 1
ATOM 748 O O . LYS A 1 89 ? -8.242 20.023 -0.393 1.00 43.88 89 LYS A O 1
ATOM 753 N N . HIS A 1 90 ? -7.229 18.668 1.058 1.00 37.47 90 HIS A N 1
ATOM 754 C CA . HIS A 1 90 ? -7.706 19.344 2.269 1.00 37.47 90 HIS A CA 1
ATOM 755 C C . HIS A 1 90 ? -6.488 19.981 2.945 1.00 37.47 90 HIS A C 1
ATOM 757 O O . HIS A 1 90 ? -5.763 19.325 3.691 1.00 37.47 90 HIS A O 1
ATOM 763 N N . LYS A 1 91 ? -6.224 21.256 2.629 1.00 38.19 91 LYS A N 1
ATOM 764 C CA . LYS A 1 91 ? -5.598 22.145 3.611 1.00 38.19 91 LYS A CA 1
ATOM 765 C C . LYS A 1 91 ? -6.663 22.331 4.690 1.00 38.19 91 LYS A C 1
ATOM 767 O O . LYS A 1 91 ? -7.701 22.916 4.405 1.00 38.19 91 LYS A O 1
ATOM 772 N N . ALA A 1 92 ? -6.431 21.799 5.882 1.00 38.56 92 ALA A N 1
ATOM 773 C CA . ALA A 1 92 ? -7.136 22.280 7.057 1.00 38.56 92 ALA A CA 1
ATOM 774 C C . ALA A 1 92 ? -6.656 23.721 7.289 1.00 38.56 92 ALA A C 1
ATOM 776 O O . ALA A 1 92 ? -5.507 23.937 7.670 1.00 38.56 92 ALA A O 1
ATOM 777 N N . SER A 1 93 ? -7.487 24.705 6.959 1.00 45.16 93 SER A N 1
ATOM 778 C CA . SER A 1 93 ? -7.361 26.044 7.522 1.00 45.16 93 SER A CA 1
ATOM 779 C C . SER A 1 93 ? -7.839 25.956 8.968 1.00 45.16 93 SER A C 1
ATOM 781 O O . SER A 1 93 ? -9.022 25.720 9.205 1.00 45.16 93 SER A O 1
ATOM 783 N N . MET A 1 94 ? -6.927 26.097 9.926 1.00 40.09 94 MET A N 1
ATOM 784 C CA . MET A 1 94 ? -7.322 26.444 11.288 1.00 40.09 94 MET A CA 1
ATOM 785 C C . MET A 1 94 ? -7.736 27.920 11.301 1.00 40.09 94 MET A C 1
ATOM 787 O O . MET A 1 94 ? -6.998 28.734 10.738 1.00 40.09 94 MET A O 1
ATOM 791 N N . PRO A 1 95 ? -8.876 28.294 11.901 1.00 41.31 95 PRO A N 1
ATOM 792 C CA . PRO A 1 95 ? -9.093 29.677 12.283 1.00 41.31 95 PRO A CA 1
ATOM 793 C C . PRO A 1 95 ? -8.143 30.001 13.443 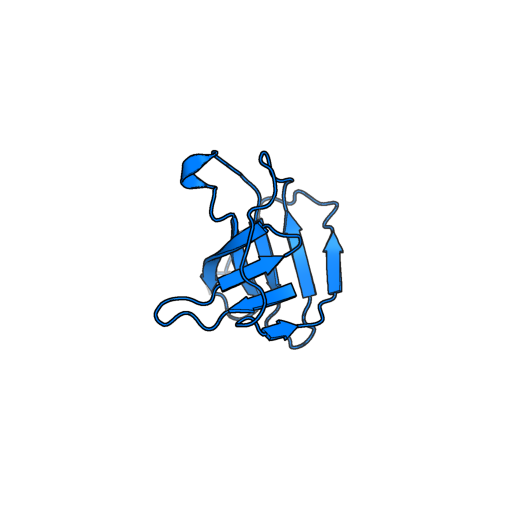1.00 41.31 95 PRO A C 1
ATOM 795 O O . PRO A 1 95 ? -8.099 29.275 14.436 1.00 41.31 95 PRO A O 1
ATOM 798 N N . LEU A 1 96 ? -7.353 31.062 13.285 1.00 44.75 96 LEU A N 1
ATOM 799 C CA . LEU A 1 96 ? -6.707 31.723 14.414 1.00 44.75 96 LEU A CA 1
ATOM 800 C C . LEU A 1 96 ? -7.828 32.403 15.209 1.00 44.75 96 LEU A C 1
ATOM 802 O O . LEU A 1 96 ? -8.520 33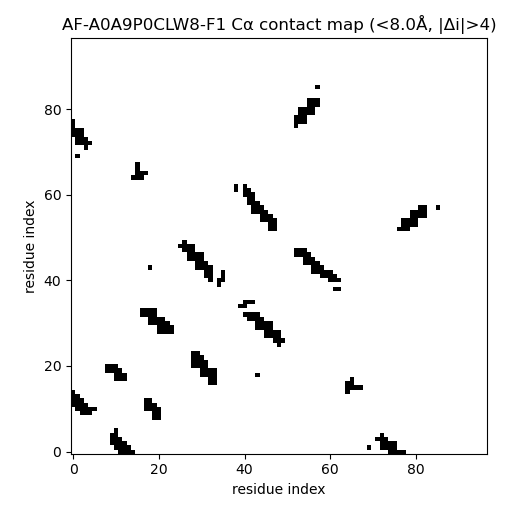.264 14.663 1.00 44.75 96 LEU A O 1
ATOM 806 N N . GLY A 1 97 ? -8.047 31.932 16.434 1.00 47.19 97 GLY A N 1
ATOM 807 C CA . GLY A 1 97 ? -8.710 32.703 17.483 1.00 47.19 97 GLY A CA 1
ATOM 808 C C . GLY A 1 97 ? -7.692 33.553 18.223 1.00 47.19 97 GLY A C 1
ATOM 809 O O . GLY A 1 97 ? -6.496 33.177 18.193 1.00 47.19 97 GLY A O 1
#

Sequence (97 aa):
MYLGRASKHPKLILNGHAYHIALRQVERSRWRCKKHRSNRCLAFLYTTNDGCNKIFLYNDHNHDPDEYPLPYMRSQQVVIVKSLINRFKHKASMPLG

Radius of gyration: 14.6 Å; Cα contacts (8 Å, |Δi|>4): 168; chains: 1; boundi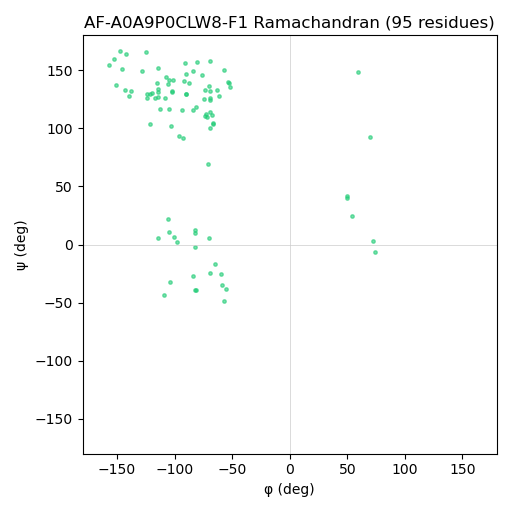ng box: 27×51×30 Å